Protein AF-A0A6N6W7Z0-F1 (afdb_monomer_lite)

Organism: NCBI:txid2599607

Structure (mmCIF, N/CA/C/O backbone):
data_AF-A0A6N6W7Z0-F1
#
_entry.id   AF-A0A6N6W7Z0-F1
#
loop_
_atom_site.group_PDB
_atom_site.id
_atom_site.type_symbol
_atom_site.label_atom_id
_atom_site.label_alt_id
_atom_site.label_comp_id
_atom_site.label_asym_id
_atom_site.label_entity_id
_atom_site.label_seq_id
_atom_site.pdbx_PDB_ins_code
_atom_site.Cartn_x
_atom_site.Cartn_y
_atom_site.Cartn_z
_atom_site.occupancy
_atom_site.B_iso_or_equiv
_atom_site.auth_seq_id
_atom_site.auth_comp_id
_atom_site.auth_asym_id
_atom_site.auth_atom_id
_atom_site.pdbx_PDB_model_num
ATOM 1 N N . MET A 1 1 ? -0.219 -45.481 53.155 1.00 42.88 1 MET A N 1
ATOM 2 C CA . MET A 1 1 ? -0.085 -44.015 53.021 1.00 42.88 1 MET A CA 1
ATOM 3 C C . MET A 1 1 ? 0.773 -43.697 51.810 1.00 42.88 1 MET A C 1
ATOM 5 O O . MET A 1 1 ? 1.970 -43.923 51.877 1.00 42.88 1 MET A O 1
ATOM 9 N N . LYS A 1 2 ? 0.144 -43.228 50.730 1.00 47.34 2 LYS A N 1
ATOM 10 C CA . LYS A 1 2 ? 0.457 -42.027 49.930 1.00 47.34 2 LYS A CA 1
ATOM 11 C C . LYS A 1 2 ? -0.094 -42.248 48.522 1.00 47.34 2 LYS A C 1
ATOM 13 O O . LYS A 1 2 ? 0.336 -43.153 47.821 1.00 47.34 2 LYS A O 1
ATOM 18 N N . ALA A 1 3 ? -1.111 -41.462 48.187 1.00 44.34 3 ALA A N 1
ATOM 19 C CA . ALA A 1 3 ? -1.613 -41.322 46.835 1.00 44.34 3 ALA A CA 1
ATOM 20 C C . ALA A 1 3 ? -0.655 -40.393 46.081 1.00 44.34 3 ALA A C 1
ATOM 22 O O . ALA A 1 3 ? -0.404 -39.279 46.545 1.00 44.34 3 ALA A O 1
ATOM 23 N N . ASP A 1 4 ? -0.119 -40.860 44.959 1.00 54.41 4 ASP A N 1
ATOM 24 C CA . ASP A 1 4 ? 0.516 -40.003 43.964 1.00 54.41 4 ASP A CA 1
ATOM 25 C C . ASP A 1 4 ? -0.598 -39.275 43.203 1.00 54.41 4 ASP A C 1
ATOM 27 O O . ASP A 1 4 ? -1.334 -39.867 42.414 1.00 54.41 4 ASP A O 1
ATOM 31 N N . LEU A 1 5 ? -0.780 -37.994 43.522 1.00 56.50 5 LEU A N 1
ATOM 32 C CA . LEU A 1 5 ? -1.650 -37.087 42.781 1.00 56.50 5 LEU A CA 1
ATOM 33 C C . LEU A 1 5 ? -0.845 -36.499 41.611 1.00 56.50 5 LEU A C 1
ATOM 35 O O . LEU A 1 5 ? 0.232 -35.952 41.858 1.00 56.50 5 LEU A O 1
ATOM 39 N N . PRO A 1 6 ? -1.337 -36.543 40.361 1.00 57.28 6 PRO A N 1
ATOM 40 C CA . PRO A 1 6 ? -0.697 -35.820 39.273 1.00 57.28 6 PRO A CA 1
ATOM 41 C C . PRO A 1 6 ? -0.892 -34.311 39.470 1.00 57.28 6 PRO A C 1
ATOM 43 O O . PRO A 1 6 ? -2.009 -33.827 39.662 1.00 57.28 6 PRO A O 1
ATOM 46 N N . VAL A 1 7 ? 0.215 -33.571 39.427 1.00 55.12 7 VAL A N 1
ATOM 47 C CA . VAL A 1 7 ? 0.229 -32.103 39.409 1.00 55.12 7 VAL A CA 1
ATOM 48 C C . VAL A 1 7 ? -0.523 -31.633 38.157 1.00 55.12 7 VAL A C 1
ATOM 50 O O . VAL A 1 7 ? -0.167 -32.072 37.060 1.00 55.12 7 VAL A O 1
ATOM 53 N N . PRO A 1 8 ? -1.541 -30.759 38.258 1.00 47.25 8 PRO A N 1
ATOM 54 C CA . PRO A 1 8 ? -2.135 -30.176 37.068 1.00 47.25 8 PRO A CA 1
ATOM 55 C C . PRO A 1 8 ? -1.090 -29.280 36.402 1.00 47.25 8 PRO A C 1
ATOM 57 O O . PRO A 1 8 ? -0.586 -28.335 37.011 1.00 47.25 8 PRO A O 1
ATOM 60 N N . ALA A 1 9 ? -0.758 -29.593 35.149 1.00 52.84 9 ALA A N 1
ATOM 61 C CA . ALA A 1 9 ? -0.057 -28.670 34.275 1.00 52.84 9 ALA A CA 1
ATOM 62 C C . ALA A 1 9 ? -0.916 -27.407 34.166 1.00 52.84 9 ALA A C 1
ATOM 64 O O . ALA A 1 9 ? -1.976 -27.406 33.540 1.00 52.84 9 ALA A O 1
ATOM 65 N N . ILE A 1 10 ? -0.469 -26.354 34.838 1.00 54.09 10 ILE A N 1
ATOM 66 C CA . ILE A 1 10 ? -0.942 -24.994 34.634 1.00 54.09 10 ILE A CA 1
ATOM 67 C C . ILE A 1 10 ? -0.563 -24.665 33.193 1.00 54.09 10 ILE A C 1
ATOM 69 O O . ILE A 1 10 ? 0.588 -24.353 32.894 1.00 54.09 10 ILE A O 1
ATOM 73 N N . VAL A 1 11 ? -1.509 -24.853 32.276 1.00 46.56 11 VAL A N 1
ATOM 74 C CA . VAL A 1 11 ? -1.425 -24.225 30.967 1.00 46.56 11 VAL A CA 1
ATOM 75 C C . VAL A 1 11 ? -1.554 -22.739 31.240 1.00 46.56 11 VAL A C 1
ATOM 77 O O . VAL A 1 11 ? -2.621 -22.237 31.584 1.00 46.56 11 VAL A O 1
ATOM 80 N N . ASP A 1 12 ? -0.407 -22.075 31.211 1.00 39.47 12 ASP A N 1
ATOM 81 C CA . ASP A 1 12 ? -0.301 -20.632 31.191 1.00 39.47 12 ASP A CA 1
ATOM 82 C C . ASP A 1 12 ? -1.068 -20.170 29.947 1.00 39.47 12 ASP A C 1
ATOM 84 O O . ASP A 1 12 ? -0.579 -20.229 28.818 1.00 39.47 12 ASP A O 1
ATOM 88 N N . ALA A 1 13 ? -2.342 -19.833 30.141 1.00 47.28 13 ALA A N 1
ATOM 89 C CA . ALA A 1 13 ? -3.133 -19.107 29.170 1.00 47.28 13 ALA A CA 1
ATOM 90 C C . ALA A 1 13 ? -2.624 -17.662 29.178 1.00 47.28 13 ALA A C 1
ATOM 92 O O . ALA A 1 13 ? -3.323 -16.740 29.596 1.00 47.28 13 ALA A O 1
ATOM 93 N N . ALA A 1 14 ? -1.373 -17.485 28.752 1.00 44.75 14 ALA A N 1
ATOM 94 C CA . ALA A 1 14 ? -0.861 -16.215 28.297 1.00 44.75 14 ALA A CA 1
ATOM 95 C C . ALA A 1 14 ? -1.658 -15.872 27.043 1.00 44.75 14 ALA A C 1
ATOM 97 O O . ALA A 1 14 ? -1.365 -16.364 25.957 1.00 44.75 14 ALA A O 1
ATOM 98 N N . ASP A 1 15 ? -2.748 -15.145 27.272 1.00 39.59 15 ASP A N 1
ATOM 99 C CA . ASP A 1 15 ? -3.367 -14.159 26.398 1.00 39.59 15 ASP A CA 1
ATOM 100 C C . ASP A 1 15 ? -2.812 -14.159 24.967 1.00 39.59 15 ASP A C 1
ATOM 102 O O . ASP A 1 15 ? -2.073 -13.273 24.542 1.00 39.59 15 ASP A O 1
ATOM 106 N N . ALA A 1 16 ? -3.175 -15.186 24.200 1.00 44.44 16 ALA A N 1
ATOM 107 C CA . ALA A 1 16 ? -3.047 -15.165 22.759 1.00 44.44 16 ALA A CA 1
ATOM 108 C C . ALA A 1 16 ? -4.208 -14.318 22.238 1.00 44.44 16 ALA A C 1
ATOM 110 O O . ALA A 1 16 ? -5.129 -14.824 21.593 1.00 44.44 16 ALA A O 1
ATOM 111 N N . THR A 1 17 ? -4.178 -13.018 22.542 1.00 43.62 17 THR A N 1
ATOM 112 C CA . THR A 1 17 ? -4.801 -12.049 21.653 1.00 43.62 17 THR A CA 1
ATOM 113 C C . THR A 1 17 ? -4.109 -12.283 20.319 1.00 43.62 17 THR A C 1
ATOM 115 O O . THR A 1 17 ? -2.915 -12.035 20.173 1.00 43.62 17 THR A O 1
ATOM 118 N N . ASP A 1 18 ? -4.810 -12.938 19.400 1.00 45.53 18 ASP A N 1
ATOM 119 C CA . ASP A 1 18 ? -4.287 -13.326 18.101 1.00 45.53 18 ASP A CA 1
ATOM 120 C C . ASP A 1 1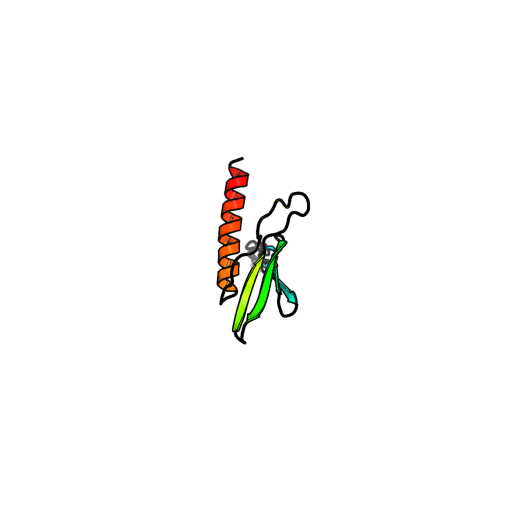8 ? -3.924 -12.053 17.321 1.00 45.53 18 ASP A C 1
ATOM 122 O O . ASP A 1 18 ? -4.719 -11.519 16.548 1.00 45.53 18 ASP A O 1
ATOM 126 N N . ASP A 1 19 ? -2.693 -11.566 17.519 1.00 52.59 19 ASP A N 1
ATOM 127 C CA . ASP A 1 19 ? -2.089 -10.402 16.852 1.00 52.59 19 ASP A CA 1
ATOM 128 C C . ASP A 1 19 ? -2.167 -10.503 15.322 1.00 52.59 19 ASP A C 1
ATOM 130 O O . ASP A 1 19 ? -1.876 -9.556 14.594 1.00 52.59 19 ASP A O 1
ATOM 134 N N . SER A 1 20 ? -2.538 -11.670 14.797 1.00 53.47 20 SER A N 1
ATOM 135 C CA . SER A 1 20 ? -2.837 -11.912 13.392 1.00 53.47 20 SER A CA 1
ATOM 136 C C . SER A 1 20 ? -3.928 -10.996 12.835 1.00 53.47 20 SER A C 1
ATOM 138 O O . SER A 1 20 ? -3.904 -10.718 11.636 1.00 53.47 20 SER A O 1
ATOM 140 N N . GLN A 1 21 ? -4.817 -10.457 13.678 1.00 57.94 21 GLN A N 1
ATOM 141 C CA . GLN A 1 21 ? -5.818 -9.460 13.272 1.00 57.94 21 GLN A CA 1
ATOM 142 C C . GLN A 1 21 ? -5.233 -8.069 12.973 1.00 57.94 21 GLN A C 1
ATOM 144 O O . GLN A 1 21 ? -5.910 -7.254 12.357 1.00 57.94 21 GLN A O 1
ATOM 149 N N . CYS A 1 22 ? -3.976 -7.805 13.341 1.00 72.62 22 CYS A N 1
ATOM 150 C CA . CYS A 1 22 ? -3.275 -6.544 13.065 1.00 72.62 22 CYS A CA 1
ATOM 151 C C . CYS A 1 22 ? -2.063 -6.741 12.134 1.00 72.62 22 CYS A C 1
ATOM 153 O O . CYS A 1 22 ? -1.167 -5.898 12.068 1.00 72.62 22 CYS A O 1
ATOM 155 N N . LYS A 1 23 ? -1.984 -7.876 11.423 1.00 87.25 23 LYS A N 1
ATOM 156 C CA . LYS A 1 23 ? -0.876 -8.171 10.502 1.00 87.25 23 LYS A CA 1
ATOM 157 C C . LYS A 1 23 ? -1.246 -7.834 9.064 1.00 87.25 23 LYS A C 1
ATOM 159 O O . LYS A 1 23 ? -2.339 -8.132 8.588 1.00 87.25 23 LYS A O 1
ATOM 164 N N . TRP A 1 24 ? -0.276 -7.276 8.344 1.00 94.06 24 TRP A N 1
ATOM 165 C CA . TRP A 1 24 ? -0.336 -7.139 6.892 1.00 94.06 24 TRP A CA 1
ATOM 166 C C . TRP A 1 24 ? -0.424 -8.513 6.228 1.00 94.06 24 TRP A C 1
ATOM 168 O O . TRP A 1 24 ? 0.332 -9.426 6.565 1.00 94.06 24 TRP A O 1
ATOM 178 N N . ARG A 1 25 ? -1.328 -8.648 5.258 1.00 94.56 25 ARG A N 1
ATOM 179 C CA . ARG A 1 25 ? -1.565 -9.883 4.507 1.00 94.56 25 ARG A CA 1
ATOM 180 C C . ARG A 1 25 ? -1.324 -9.663 3.014 1.00 94.56 25 ARG A C 1
ATOM 182 O O . ARG A 1 25 ? -1.683 -8.601 2.514 1.00 94.56 25 ARG A O 1
ATOM 189 N N . PRO A 1 26 ? -0.781 -10.644 2.279 1.00 94.50 26 PRO A N 1
ATOM 190 C CA . PRO A 1 26 ? -0.727 -10.589 0.821 1.00 94.50 26 PRO A CA 1
ATOM 191 C C . PRO A 1 26 ? -2.112 -10.427 0.189 1.00 94.50 26 PRO A C 1
ATOM 193 O O . PRO A 1 26 ? -3.064 -11.102 0.580 1.00 94.50 26 PRO A O 1
ATOM 196 N N . SER A 1 27 ? -2.197 -9.559 -0.817 1.00 91.38 27 SER A N 1
ATOM 197 C CA . SER A 1 27 ? -3.358 -9.357 -1.689 1.00 91.38 27 SER A CA 1
ATOM 198 C C . SER A 1 27 ? -2.930 -9.545 -3.146 1.00 91.38 27 SER A C 1
ATOM 200 O O . SER A 1 27 ? -3.082 -8.655 -3.983 1.00 91.38 27 SER A O 1
ATOM 202 N N . GLY A 1 28 ? -2.331 -10.705 -3.420 1.00 91.12 28 GLY A N 1
ATOM 203 C CA . GLY A 1 28 ? -1.676 -11.034 -4.687 1.00 91.12 28 GLY A CA 1
ATOM 204 C C . GLY A 1 28 ? -0.173 -10.749 -4.677 1.00 91.12 28 GLY A C 1
ATOM 205 O O . GLY A 1 28 ? 0.407 -10.411 -3.646 1.00 91.12 28 GLY A O 1
ATOM 206 N N . ASP A 1 29 ? 0.452 -10.877 -5.846 1.00 89.94 29 ASP A N 1
ATOM 207 C CA . ASP A 1 29 ? 1.916 -10.822 -5.998 1.00 89.94 29 ASP A CA 1
ATOM 208 C C . ASP A 1 29 ? 2.508 -9.416 -5.803 1.00 89.94 29 ASP A C 1
ATOM 210 O O . ASP A 1 29 ? 3.699 -9.252 -5.525 1.00 89.94 29 ASP A O 1
ATOM 214 N N . PHE A 1 30 ? 1.664 -8.391 -5.927 1.00 92.81 30 PHE A N 1
ATOM 215 C CA . PHE A 1 30 ? 2.060 -6.983 -5.960 1.00 92.81 30 PHE A CA 1
ATOM 216 C C . PHE A 1 30 ? 1.400 -6.146 -4.863 1.00 92.81 30 PHE A C 1
ATOM 218 O O . PHE A 1 30 ? 1.411 -4.920 -4.941 1.00 92.81 30 PHE A O 1
ATOM 225 N N . GLY A 1 31 ? 0.801 -6.776 -3.850 1.00 93.69 31 GLY A N 1
ATOM 226 C CA . GLY A 1 31 ? -0.010 -6.055 -2.876 1.00 93.69 31 GLY A CA 1
ATOM 227 C C . GLY A 1 31 ? 0.017 -6.650 -1.478 1.00 93.69 31 GLY A C 1
ATOM 228 O O . GLY A 1 31 ? 0.028 -7.867 -1.302 1.00 93.69 31 GLY A O 1
ATOM 229 N N . LEU A 1 32 ? -0.042 -5.776 -0.479 1.00 96.00 32 LEU A N 1
ATOM 230 C CA . LEU A 1 32 ? -0.377 -6.112 0.899 1.00 96.00 32 LEU A CA 1
ATOM 231 C C . LEU A 1 32 ? -1.622 -5.334 1.323 1.00 96.00 32 LEU A C 1
ATOM 233 O O . LEU A 1 32 ? -1.818 -4.194 0.912 1.00 96.00 32 LEU A O 1
ATOM 237 N N . VAL A 1 33 ? -2.439 -5.934 2.178 1.00 93.88 33 VAL A N 1
ATOM 238 C CA . VAL A 1 33 ? -3.623 -5.322 2.786 1.00 93.88 33 VAL A CA 1
ATOM 239 C C . VAL A 1 33 ? -3.532 -5.432 4.301 1.00 93.88 33 VAL A C 1
ATOM 241 O O . VAL A 1 33 ? -3.099 -6.458 4.832 1.00 93.88 33 VAL A O 1
ATOM 244 N N . HIS A 1 34 ? -3.926 -4.374 4.996 1.00 92.38 34 HIS A N 1
ATOM 245 C CA . HIS A 1 34 ? -4.062 -4.356 6.444 1.00 92.38 34 HIS A CA 1
ATOM 246 C C . HIS A 1 34 ? -5.550 -4.432 6.824 1.00 92.38 34 HIS A C 1
ATOM 248 O O . HIS A 1 34 ? -6.382 -3.854 6.121 1.00 92.38 34 HIS A O 1
ATOM 254 N N . PRO A 1 35 ? -5.920 -5.094 7.933 1.00 89.00 35 PRO A N 1
ATOM 255 C CA . PRO A 1 35 ? -7.318 -5.195 8.365 1.00 89.00 35 PRO A CA 1
ATOM 256 C C . PRO A 1 35 ? -8.024 -3.854 8.624 1.00 89.00 35 PRO A C 1
ATOM 258 O O . PRO A 1 35 ? -9.244 -3.792 8.524 1.00 89.00 35 PRO A O 1
ATOM 261 N N . SER A 1 36 ? -7.280 -2.766 8.855 1.00 84.81 36 SER A N 1
ATOM 262 C CA . SER A 1 36 ? -7.825 -1.395 8.925 1.00 84.81 36 SER A CA 1
ATOM 263 C C . SER A 1 36 ? -8.176 -0.775 7.559 1.00 84.81 36 SER A C 1
ATOM 265 O O . SER A 1 36 ? -8.512 0.402 7.492 1.00 84.81 36 SER A O 1
ATOM 267 N N . GLY A 1 37 ? -8.073 -1.528 6.459 1.00 88.12 37 GLY A N 1
ATOM 268 C CA . GLY A 1 37 ? -8.418 -1.071 5.106 1.00 88.12 37 GLY A CA 1
ATOM 269 C C . GLY A 1 37 ? -7.273 -0.412 4.331 1.00 88.12 37 GLY A C 1
ATOM 270 O O . GLY A 1 37 ? -7.443 -0.087 3.158 1.00 88.12 37 GLY A O 1
ATOM 271 N N . TRP A 1 38 ? -6.102 -0.246 4.948 1.00 92.00 38 TRP A N 1
ATOM 272 C CA . TRP A 1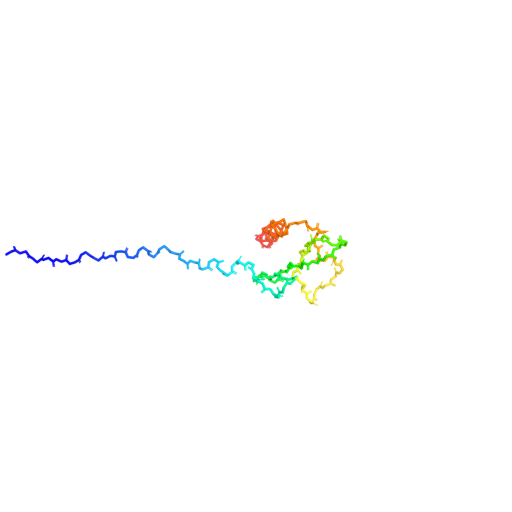 38 ? -4.910 0.285 4.284 1.00 92.00 38 TRP A CA 1
ATOM 273 C C . TRP A 1 38 ? -4.306 -0.746 3.333 1.00 92.00 38 TRP A C 1
ATOM 275 O O . TRP A 1 38 ? -4.354 -1.953 3.593 1.00 92.00 38 TRP A O 1
ATOM 285 N N . THR A 1 39 ? -3.681 -0.284 2.251 1.00 94.50 39 THR A N 1
ATOM 286 C CA . THR A 1 39 ? -3.026 -1.179 1.284 1.00 94.50 39 THR A CA 1
ATOM 287 C C . THR A 1 39 ? -1.617 -0.707 0.943 1.00 94.50 39 THR A C 1
ATOM 289 O O . THR A 1 39 ? -1.339 0.486 0.965 1.00 94.50 39 THR A O 1
ATOM 292 N N . ILE A 1 40 ? -0.703 -1.631 0.645 1.00 96.12 40 ILE A N 1
ATOM 293 C CA . ILE A 1 40 ? 0.617 -1.318 0.087 1.00 96.12 40 ILE A CA 1
ATOM 294 C C . ILE A 1 40 ? 0.707 -1.960 -1.291 1.00 96.12 40 ILE A C 1
ATOM 296 O O . ILE A 1 40 ? 0.632 -3.182 -1.399 1.00 96.12 40 ILE A O 1
ATOM 300 N N . ALA A 1 41 ? 0.905 -1.155 -2.330 1.00 95.69 41 ALA A N 1
ATOM 301 C CA . ALA A 1 41 ? 1.162 -1.624 -3.686 1.00 95.69 41 ALA A CA 1
ATOM 302 C C . ALA A 1 41 ? 2.672 -1.701 -3.942 1.00 95.69 41 ALA A C 1
ATOM 304 O O . ALA A 1 41 ? 3.410 -0.788 -3.575 1.00 95.69 41 ALA A O 1
ATOM 305 N N . ARG A 1 42 ? 3.126 -2.764 -4.605 1.00 95.94 42 ARG A N 1
ATOM 306 C CA . ARG A 1 42 ? 4.501 -2.958 -5.075 1.00 95.94 42 ARG A CA 1
ATOM 307 C C . ARG A 1 42 ? 4.526 -2.857 -6.598 1.00 95.94 42 ARG A C 1
ATOM 309 O O . ARG A 1 42 ? 3.809 -3.583 -7.275 1.00 95.94 42 ARG A O 1
ATOM 316 N N . TYR A 1 43 ? 5.372 -1.993 -7.141 1.00 94.31 43 TYR A N 1
ATOM 317 C CA . TYR A 1 43 ? 5.481 -1.752 -8.583 1.00 94.31 43 TYR A CA 1
ATOM 318 C C . TYR A 1 43 ? 6.938 -1.516 -8.973 1.00 94.31 43 TYR A C 1
ATOM 320 O O . TYR A 1 43 ? 7.766 -1.186 -8.126 1.00 94.31 43 TYR A O 1
ATOM 328 N N . SER A 1 44 ? 7.263 -1.736 -10.245 1.00 93.75 44 SER A N 1
ATOM 329 C CA . SER A 1 44 ? 8.612 -1.528 -10.767 1.00 93.75 44 SER A CA 1
ATOM 330 C C . SER A 1 44 ? 8.681 -0.233 -11.573 1.00 93.75 44 SER A C 1
ATOM 332 O O . SER A 1 44 ? 7.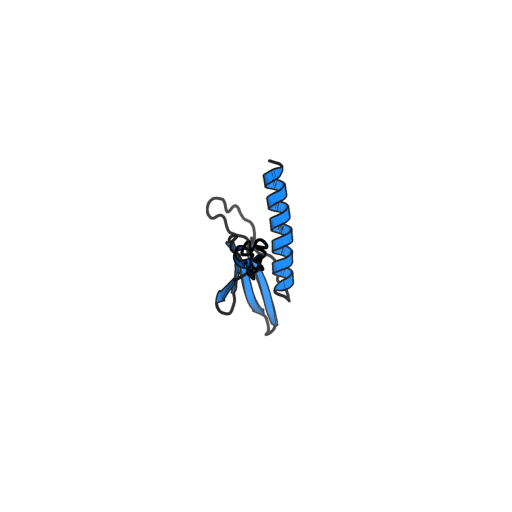780 0.059 -12.361 1.00 93.75 44 SER A O 1
ATOM 334 N N . VAL A 1 45 ? 9.747 0.538 -11.373 1.00 92.25 45 VAL A N 1
ATOM 335 C CA . VAL A 1 45 ? 10.103 1.717 -12.169 1.00 92.25 45 VAL A CA 1
ATOM 336 C C . VAL A 1 45 ? 11.557 1.546 -12.587 1.00 92.25 45 VAL A C 1
ATOM 338 O O . VAL A 1 45 ? 12.421 1.475 -11.722 1.00 92.25 45 VAL A O 1
ATOM 341 N N . TYR A 1 46 ? 11.827 1.456 -13.893 1.00 93.69 46 TYR A N 1
ATOM 342 C CA . TYR A 1 46 ? 13.174 1.184 -14.426 1.00 93.69 46 TYR A CA 1
ATOM 343 C C . TYR A 1 46 ? 13.858 -0.024 -13.756 1.00 93.69 46 TYR A C 1
ATOM 345 O O . TYR A 1 46 ? 14.987 0.075 -13.291 1.00 93.69 46 TYR A O 1
ATOM 353 N N . ASP A 1 47 ? 13.140 -1.148 -13.658 1.00 92.44 47 ASP A N 1
ATOM 354 C CA . ASP A 1 47 ? 13.581 -2.394 -13.007 1.00 92.44 47 ASP A CA 1
ATOM 355 C C . ASP A 1 47 ? 13.833 -2.302 -11.487 1.00 92.44 47 ASP A C 1
ATOM 357 O O . ASP A 1 47 ? 14.142 -3.306 -10.841 1.00 92.44 47 ASP A O 1
ATOM 361 N N . GLU A 1 48 ? 13.591 -1.147 -10.862 1.00 94.19 48 GLU A N 1
ATOM 362 C CA . GLU A 1 48 ? 13.658 -0.977 -9.411 1.00 94.19 48 GLU A CA 1
ATOM 363 C C . GLU A 1 48 ? 12.280 -1.150 -8.770 1.00 94.19 48 GLU A C 1
ATOM 365 O O . GLU A 1 48 ? 11.304 -0.503 -9.155 1.00 94.19 48 GLU A O 1
ATOM 370 N N . TRP A 1 49 ? 12.187 -2.017 -7.759 1.00 94.25 49 TRP A N 1
ATOM 371 C CA . TRP A 1 49 ? 10.955 -2.195 -6.991 1.00 94.25 49 TRP A CA 1
ATOM 372 C C . TRP A 1 49 ? 10.737 -1.035 -6.023 1.00 94.25 49 TRP A C 1
ATOM 374 O O . TRP A 1 49 ? 11.596 -0.738 -5.199 1.00 94.25 49 TRP A O 1
ATOM 384 N N . ARG A 1 50 ? 9.545 -0.444 -6.078 1.00 96.69 50 ARG A N 1
ATOM 385 C CA . ARG A 1 50 ? 9.073 0.614 -5.186 1.00 96.69 50 ARG A CA 1
ATOM 386 C C . ARG A 1 50 ? 7.741 0.214 -4.557 1.00 96.69 50 ARG A C 1
ATOM 388 O O . ARG A 1 50 ? 7.023 -0.651 -5.069 1.00 96.69 50 ARG A O 1
ATOM 395 N N . TYR A 1 51 ? 7.417 0.858 -3.444 1.00 96.56 51 TYR A N 1
ATOM 396 C CA . TYR A 1 51 ? 6.197 0.621 -2.683 1.00 96.56 51 TYR A CA 1
ATOM 397 C C . TYR A 1 51 ? 5.416 1.922 -2.497 1.00 96.56 51 TYR A C 1
ATOM 399 O O . TYR A 1 51 ? 6.005 2.970 -2.248 1.00 96.56 51 TYR A O 1
ATOM 407 N N . LEU A 1 52 ? 4.092 1.850 -2.592 1.00 96.06 52 LEU A N 1
ATOM 408 C CA . LEU A 1 52 ? 3.170 2.945 -2.284 1.00 96.06 52 LEU A CA 1
ATOM 409 C C . LEU A 1 52 ? 2.196 2.484 -1.207 1.00 96.06 52 LEU A C 1
ATOM 411 O O . LEU A 1 52 ? 1.610 1.412 -1.343 1.00 96.06 52 LEU A O 1
ATOM 415 N N . LEU A 1 53 ? 2.016 3.288 -0.164 1.00 95.38 53 LEU A N 1
ATOM 416 C CA . LEU A 1 53 ? 1.016 3.068 0.881 1.00 95.38 53 LEU A CA 1
ATOM 417 C C . LEU A 1 53 ? -0.249 3.847 0.526 1.00 95.38 53 LEU A C 1
ATOM 419 O O . LEU A 1 53 ? -0.146 5.035 0.262 1.00 95.38 53 LEU A O 1
ATOM 423 N N . TRP A 1 54 ? -1.416 3.219 0.574 1.00 92.38 54 TRP A N 1
ATOM 424 C CA . TRP A 1 54 ? -2.712 3.849 0.333 1.00 92.38 54 TRP A CA 1
ATOM 425 C C . TRP A 1 54 ? -3.549 3.867 1.605 1.00 92.38 54 TRP A C 1
ATOM 427 O O . TRP A 1 54 ? -3.704 2.826 2.258 1.00 92.38 54 TRP A O 1
ATOM 437 N N . GLU A 1 55 ? -4.104 5.035 1.920 1.00 89.25 55 GLU A N 1
ATOM 438 C CA . GLU A 1 55 ? -5.092 5.178 2.988 1.00 89.25 55 GLU A CA 1
ATOM 439 C C . GLU A 1 55 ? -6.432 4.533 2.581 1.00 89.25 55 GLU A C 1
ATOM 441 O O . GLU A 1 55 ? -6.725 4.405 1.383 1.00 89.25 55 GLU A O 1
ATOM 446 N N . PRO A 1 56 ? -7.270 4.113 3.546 1.00 84.12 56 PRO A N 1
ATOM 447 C CA . PRO A 1 56 ? -8.610 3.635 3.267 1.00 84.12 56 PRO A CA 1
ATOM 448 C C . PRO A 1 56 ? -9.441 4.800 2.732 1.00 84.12 56 PRO A C 1
ATOM 450 O O . PRO A 1 56 ? -9.758 5.739 3.458 1.00 84.12 56 PRO A O 1
ATOM 453 N N . ILE A 1 57 ? -9.825 4.721 1.460 1.00 68.06 57 ILE A N 1
ATOM 454 C CA . ILE A 1 57 ? -10.705 5.721 0.858 1.00 68.06 57 ILE A CA 1
ATOM 455 C C . ILE A 1 57 ? -12.100 5.558 1.457 1.00 68.06 57 ILE A C 1
ATOM 457 O O . ILE A 1 57 ? -12.831 4.631 1.087 1.00 68.06 57 ILE A O 1
ATOM 461 N N . ASP A 1 58 ? -12.504 6.490 2.322 1.00 64.56 58 ASP A N 1
ATOM 462 C CA . ASP A 1 58 ? -13.920 6.684 2.609 1.00 64.56 58 ASP A CA 1
ATOM 463 C 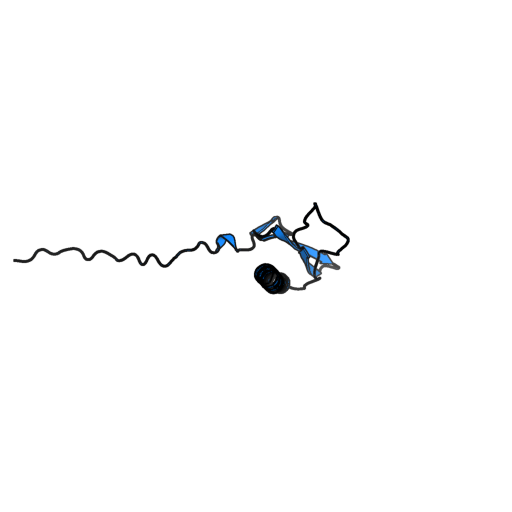C . ASP A 1 58 ? -14.596 7.238 1.347 1.00 64.56 58 ASP A C 1
ATOM 465 O O . ASP A 1 58 ? -14.489 8.413 0.980 1.00 64.56 58 ASP A O 1
ATOM 469 N N . ARG A 1 59 ? -15.282 6.342 0.634 1.00 53.31 59 ARG A N 1
ATOM 470 C CA . ARG A 1 59 ? -15.972 6.663 -0.620 1.00 53.31 59 ARG A CA 1
ATOM 471 C C . ARG A 1 59 ? -17.113 7.664 -0.429 1.00 53.31 59 ARG A C 1
ATOM 473 O O . ARG A 1 59 ? -17.579 8.211 -1.425 1.00 53.31 59 ARG A O 1
ATOM 480 N N . CYS A 1 60 ? -17.565 7.902 0.801 1.00 55.62 60 CYS A N 1
ATOM 481 C CA . CYS A 1 60 ? -18.672 8.808 1.096 1.00 55.62 60 CYS A CA 1
ATOM 482 C C . CYS A 1 60 ? -18.226 10.266 1.292 1.00 55.62 60 CYS A C 1
ATOM 484 O O . CYS A 1 60 ? -19.060 11.164 1.198 1.00 55.62 60 CYS A O 1
ATOM 486 N N . THR A 1 61 ? -16.936 10.518 1.537 1.00 54.81 61 THR A N 1
ATOM 487 C CA . THR A 1 61 ? -16.425 11.837 1.957 1.00 54.81 61 THR A CA 1
ATOM 488 C C . THR A 1 61 ? -15.214 12.322 1.158 1.00 54.81 61 THR A C 1
ATOM 490 O O . THR A 1 61 ? -14.619 13.327 1.535 1.00 54.81 61 THR A O 1
ATOM 493 N N . ALA A 1 62 ? -14.866 11.656 0.047 1.00 53.16 62 ALA A N 1
ATOM 494 C CA . ALA A 1 62 ? -13.655 11.883 -0.752 1.00 53.16 62 ALA A CA 1
ATOM 495 C C . ALA A 1 62 ? -13.549 13.296 -1.374 1.00 53.16 62 ALA A C 1
ATOM 497 O O . ALA A 1 62 ? -13.661 13.489 -2.585 1.00 53.16 62 ALA A O 1
ATOM 498 N N . ALA A 1 63 ? -13.286 14.300 -0.544 1.00 49.78 63 ALA A N 1
ATOM 499 C CA . ALA A 1 63 ? -12.862 15.624 -0.945 1.00 49.78 63 ALA A CA 1
ATOM 500 C C . ALA A 1 63 ? -11.334 15.608 -1.116 1.00 49.78 63 ALA A C 1
ATOM 502 O O . ALA A 1 63 ? -10.583 15.863 -0.184 1.00 49.78 63 ALA A O 1
ATOM 503 N N . ASN A 1 64 ? -10.891 15.305 -2.337 1.00 49.69 64 ASN A N 1
ATOM 504 C CA . ASN A 1 64 ? -9.627 15.772 -2.917 1.00 49.69 64 ASN A CA 1
ATOM 505 C C . ASN A 1 64 ? -8.348 15.635 -2.068 1.00 49.69 64 ASN A C 1
ATOM 507 O O . ASN A 1 64 ? -7.664 16.631 -1.825 1.00 49.69 64 ASN A O 1
ATOM 511 N N . SER A 1 65 ? -7.934 14.425 -1.706 1.00 49.94 65 SER A N 1
ATOM 512 C CA . SER A 1 65 ? -6.553 14.223 -1.260 1.00 49.94 65 SER A CA 1
ATOM 513 C C . SER A 1 65 ? -5.926 13.022 -1.953 1.00 49.94 65 SER A C 1
ATOM 515 O O . SER A 1 65 ? -6.547 11.974 -2.127 1.00 49.94 65 SER A O 1
ATOM 517 N N . ASN A 1 66 ? -4.685 13.200 -2.401 1.00 57.62 66 ASN A N 1
ATOM 518 C CA . ASN A 1 66 ? -3.801 12.112 -2.791 1.00 57.62 66 ASN A CA 1
ATOM 519 C C . ASN A 1 66 ? -3.614 11.207 -1.564 1.00 57.62 66 ASN A C 1
ATOM 521 O O . ASN A 1 66 ? -2.712 11.430 -0.767 1.00 57.62 66 ASN A O 1
ATOM 525 N N . GLN A 1 67 ? -4.486 10.213 -1.397 1.00 79.62 67 GLN A N 1
ATOM 526 C CA . GLN A 1 67 ? -4.481 9.269 -0.272 1.00 79.62 67 GLN A CA 1
ATOM 527 C C . GLN A 1 67 ? -3.404 8.190 -0.433 1.00 79.62 67 GLN A C 1
ATOM 529 O O . GLN A 1 67 ? -3.612 7.029 -0.086 1.00 79.62 67 GLN A O 1
ATOM 534 N N . PHE A 1 68 ? -2.260 8.553 -1.012 1.00 86.81 68 PHE A N 1
ATOM 535 C CA . PHE A 1 68 ? -1.126 7.658 -1.136 1.00 86.81 68 PHE A CA 1
ATOM 536 C C . PHE A 1 68 ? 0.165 8.325 -0.687 1.00 86.81 68 PHE A C 1
ATOM 538 O O . PHE A 1 68 ? 0.388 9.515 -0.900 1.00 86.81 68 PHE A O 1
ATOM 545 N N . HIS A 1 69 ? 1.041 7.512 -0.114 1.00 91.06 69 HIS A N 1
ATOM 546 C CA . HIS A 1 69 ? 2.334 7.908 0.417 1.00 91.06 69 HIS A CA 1
ATOM 547 C C . HIS A 1 69 ? 3.441 7.110 -0.258 1.00 91.06 69 HIS A C 1
ATOM 549 O O . HIS A 1 69 ? 3.276 5.919 -0.539 1.00 91.06 69 HIS A O 1
ATOM 555 N N . GLY A 1 70 ? 4.579 7.765 -0.475 1.00 90.50 70 GLY A N 1
ATOM 556 C CA . GLY A 1 70 ? 5.767 7.187 -1.098 1.00 90.50 70 GLY A CA 1
ATOM 557 C C . GLY A 1 70 ? 6.211 7.957 -2.350 1.00 90.50 70 GLY A C 1
ATOM 558 O O . GLY A 1 70 ? 5.828 9.117 -2.520 1.00 90.50 70 GLY A O 1
ATOM 559 N N . PRO A 1 71 ? 7.016 7.333 -3.231 1.00 94.00 71 PRO A N 1
ATOM 560 C CA . PRO A 1 71 ? 7.475 5.939 -3.184 1.00 94.00 71 PRO A CA 1
ATOM 561 C C . PRO A 1 71 ? 8.375 5.616 -1.984 1.00 94.00 71 PRO A C 1
ATOM 563 O O . PRO A 1 71 ? 9.115 6.471 -1.508 1.00 94.00 71 PRO A O 1
ATOM 566 N N . PHE A 1 72 ? 8.359 4.355 -1.555 1.00 95.25 72 PHE A N 1
ATOM 567 C CA . PHE A 1 72 ? 9.331 3.778 -0.625 1.00 95.25 72 PHE A CA 1
ATOM 568 C C . PHE A 1 72 ? 10.185 2.725 -1.327 1.00 95.25 72 PHE A C 1
ATOM 570 O O . PHE A 1 72 ? 9.684 1.971 -2.162 1.00 95.25 72 PHE A O 1
ATOM 577 N N . ASP A 1 73 ? 11.449 2.617 -0.928 1.00 95.81 73 ASP A N 1
ATOM 578 C CA . ASP A 1 73 ? 12.366 1.575 -1.417 1.00 95.81 73 ASP A CA 1
ATOM 579 C C . ASP A 1 73 ? 12.161 0.245 -0.685 1.00 95.81 73 ASP A C 1
ATOM 581 O O . ASP A 1 73 ? 12.497 -0.829 -1.187 1.00 95.81 73 ASP A O 1
ATOM 585 N N . ASN A 1 74 ? 11.573 0.305 0.512 1.00 93.75 74 ASN A N 1
ATOM 586 C CA . ASN A 1 74 ? 11.321 -0.846 1.358 1.00 93.75 74 ASN A CA 1
ATOM 587 C C . ASN A 1 74 ? 9.886 -0.831 1.891 1.00 93.75 74 ASN A C 1
ATOM 589 O O . ASN A 1 74 ? 9.394 0.169 2.410 1.00 93.75 74 ASN A O 1
ATOM 593 N N . VAL A 1 75 ? 9.239 -1.994 1.846 1.00 94.44 75 VAL A N 1
ATOM 594 C CA . VAL A 1 75 ? 7.905 -2.213 2.413 1.00 94.44 75 VAL A CA 1
ATOM 595 C C . VAL A 1 75 ? 7.822 -1.850 3.904 1.00 94.44 75 VAL A C 1
ATOM 597 O O . VAL A 1 75 ? 6.781 -1.402 4.378 1.00 94.44 75 VAL A O 1
ATOM 600 N N . ARG A 1 76 ? 8.920 -2.001 4.656 1.00 95.38 76 ARG A N 1
ATOM 601 C CA . ARG A 1 76 ? 8.977 -1.695 6.090 1.00 95.38 76 ARG A CA 1
ATOM 602 C C . ARG A 1 76 ? 8.763 -0.207 6.374 1.00 95.38 76 ARG A C 1
ATOM 604 O O . ARG A 1 76 ? 8.161 0.111 7.396 1.00 95.38 76 ARG A O 1
ATOM 611 N N . ASP A 1 77 ? 9.198 0.678 5.482 1.00 96.12 77 ASP A N 1
ATOM 612 C CA . ASP A 1 77 ? 9.024 2.123 5.659 1.00 96.12 77 ASP A CA 1
ATOM 613 C C . ASP A 1 77 ? 7.559 2.524 5.462 1.00 96.12 77 ASP A C 1
ATOM 615 O O . ASP A 1 77 ? 7.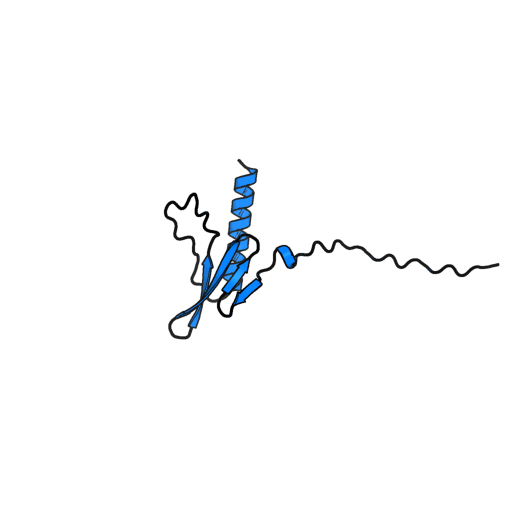011 3.267 6.275 1.00 96.12 77 ASP A O 1
ATOM 619 N N . ALA A 1 78 ? 6.883 1.920 4.480 1.00 95.50 78 ALA A N 1
ATOM 620 C CA . ALA A 1 78 ? 5.437 2.050 4.308 1.00 95.50 78 ALA A CA 1
ATOM 621 C C . ALA A 1 78 ? 4.665 1.542 5.544 1.00 95.50 78 ALA A C 1
ATOM 623 O O . ALA A 1 78 ? 3.762 2.210 6.043 1.00 95.50 78 ALA A O 1
ATOM 624 N N . MET A 1 79 ? 5.048 0.383 6.094 1.00 94.69 79 MET A N 1
ATOM 625 C CA . MET A 1 79 ? 4.424 -0.161 7.309 1.00 94.69 79 MET A CA 1
ATOM 626 C C . MET A 1 79 ? 4.668 0.711 8.548 1.00 94.69 79 MET A C 1
ATOM 628 O O . MET A 1 79 ? 3.789 0.813 9.409 1.00 94.69 79 MET A O 1
ATOM 632 N N . ARG A 1 80 ? 5.854 1.324 8.659 1.00 94.31 80 ARG A N 1
ATOM 633 C CA . ARG A 1 80 ? 6.179 2.261 9.739 1.00 94.31 80 ARG A CA 1
ATOM 634 C C . ARG A 1 80 ? 5.316 3.513 9.638 1.00 94.31 80 ARG A C 1
ATOM 636 O O . ARG A 1 80 ? 4.694 3.874 10.630 1.00 94.31 80 ARG A O 1
ATOM 643 N N . LEU A 1 81 ? 5.208 4.104 8.446 1.00 93.19 81 LEU A N 1
ATOM 644 C CA . LEU A 1 81 ? 4.360 5.275 8.240 1.00 93.19 81 LEU A CA 1
ATOM 645 C C . LEU A 1 81 ? 2.887 4.977 8.557 1.00 93.19 81 LEU A C 1
ATOM 647 O O . LEU A 1 81 ? 2.245 5.782 9.218 1.00 93.19 81 LEU A O 1
ATOM 651 N N . HIS A 1 82 ? 2.366 3.806 8.175 1.00 92.25 82 HIS A N 1
ATOM 652 C CA . HIS A 1 82 ? 1.021 3.376 8.580 1.00 92.25 82 HIS A CA 1
ATOM 653 C C . HIS A 1 82 ? 0.837 3.398 10.104 1.00 92.25 82 HIS A C 1
ATOM 655 O O . HIS A 1 82 ? -0.170 3.909 10.592 1.00 92.25 82 HIS A O 1
ATOM 661 N N . ARG A 1 83 ? 1.799 2.856 10.866 1.00 90.50 83 ARG A N 1
ATOM 662 C CA . ARG A 1 83 ? 1.736 2.858 12.337 1.00 90.50 83 ARG A CA 1
ATOM 663 C C . ARG A 1 83 ? 1.699 4.283 12.882 1.00 90.50 83 ARG A C 1
ATOM 665 O O . ARG A 1 83 ? 0.902 4.569 13.769 1.00 90.50 83 ARG A O 1
ATOM 672 N N . ASP A 1 84 ? 2.542 5.155 12.344 1.00 89.75 84 ASP A N 1
ATOM 673 C CA . ASP A 1 84 ? 2.613 6.541 12.788 1.00 89.75 84 ASP A CA 1
ATOM 674 C C . ASP A 1 84 ? 1.293 7.267 12.471 1.00 89.75 84 ASP A C 1
ATOM 676 O O . ASP A 1 84 ? 0.686 7.836 13.373 1.00 89.75 84 ASP A O 1
ATOM 680 N N . LEU A 1 85 ? 0.776 7.178 11.242 1.00 88.06 85 LEU A N 1
ATOM 681 C CA . LEU A 1 85 ? -0.482 7.826 10.839 1.00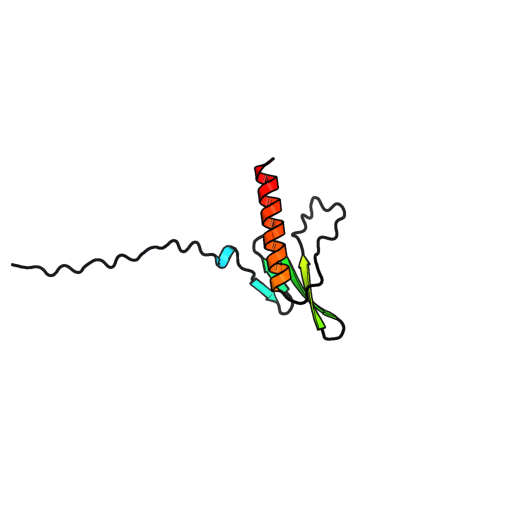 88.06 85 LEU A CA 1
ATOM 682 C C . LEU A 1 85 ? -1.695 7.315 11.629 1.00 88.06 85 LEU A C 1
ATOM 684 O O . LEU A 1 85 ? -2.502 8.112 12.102 1.00 88.06 85 LEU A O 1
ATOM 688 N N . THR A 1 86 ? -1.807 6.002 11.838 1.00 83.88 86 THR A N 1
ATOM 689 C CA . THR A 1 86 ? -2.915 5.419 12.618 1.00 83.88 86 THR A CA 1
ATOM 690 C C . THR A 1 86 ? -2.863 5.798 14.096 1.00 83.88 86 THR A C 1
ATOM 692 O O . THR A 1 86 ? -3.912 6.052 14.683 1.00 83.88 86 THR A O 1
ATOM 695 N N . ALA A 1 87 ? -1.671 5.933 14.688 1.00 83.00 87 ALA A N 1
ATOM 696 C CA . ALA A 1 87 ? -1.535 6.443 16.051 1.00 83.00 87 ALA A CA 1
ATOM 697 C C . ALA A 1 87 ? -2.012 7.903 16.173 1.00 83.00 87 ALA A C 1
ATOM 699 O O . ALA A 1 87 ? -2.679 8.246 17.147 1.00 83.00 87 ALA A O 1
ATOM 700 N N . HIS A 1 88 ? -1.716 8.752 15.181 1.00 73.19 88 HIS A N 1
ATOM 701 C CA . HIS A 1 88 ? -2.183 10.144 15.172 1.00 73.19 88 HIS A CA 1
ATOM 702 C C . HIS A 1 88 ? -3.705 10.240 15.004 1.00 73.19 88 HIS A C 1
ATOM 704 O O . HIS A 1 88 ? -4.341 11.020 15.710 1.00 73.19 88 HIS A O 1
ATOM 710 N N . LEU A 1 89 ? -4.297 9.432 14.117 1.00 74.19 89 LEU A N 1
ATOM 711 C CA . LEU A 1 89 ? -5.752 9.378 13.932 1.00 74.19 89 LEU A CA 1
ATOM 712 C C . LEU A 1 89 ? -6.462 8.953 15.222 1.00 74.19 89 LEU A C 1
ATOM 714 O O . LEU A 1 89 ? -7.393 9.620 15.666 1.00 74.19 89 LEU A O 1
ATOM 718 N N . GLN A 1 90 ? -5.954 7.914 15.887 1.00 73.94 90 GLN A N 1
ATOM 719 C CA . GLN A 1 90 ? -6.521 7.437 17.145 1.00 73.94 90 GLN A CA 1
ATOM 720 C C . GLN A 1 90 ? -6.442 8.497 18.260 1.00 73.94 90 GLN A C 1
ATOM 722 O O . GLN A 1 90 ? -7.364 8.629 19.062 1.00 73.94 90 GLN A O 1
ATOM 727 N N . GLN A 1 91 ? -5.366 9.290 18.307 1.00 72.00 91 GLN A N 1
ATOM 728 C CA . GLN A 1 91 ? -5.252 10.410 19.249 1.00 72.00 91 GLN A CA 1
ATOM 729 C C . GLN A 1 91 ? -6.262 11.529 18.963 1.00 72.00 91 GLN A C 1
ATOM 731 O O . GLN A 1 91 ? -6.787 12.119 19.905 1.00 72.00 91 GLN A O 1
ATOM 736 N N . GLN A 1 92 ? -6.539 11.824 17.690 1.00 70.19 92 GLN A N 1
ATOM 737 C CA . GLN A 1 92 ? -7.531 12.832 17.305 1.00 70.19 92 GLN A CA 1
ATOM 738 C C . GLN A 1 92 ? -8.951 12.404 17.684 1.00 70.19 92 GLN A C 1
ATOM 740 O O . GLN A 1 92 ? -9.700 13.218 18.215 1.00 70.19 92 GLN A O 1
ATOM 745 N N . GLU A 1 93 ? -9.300 11.132 17.479 1.00 69.69 93 GLU A N 1
ATOM 746 C CA . GLU A 1 93 ? -10.606 10.583 17.865 1.00 69.69 93 GLU A CA 1
ATOM 747 C C . GLU A 1 93 ? -10.834 10.605 19.383 1.00 69.69 93 GLU A C 1
ATOM 749 O O . GLU A 1 93 ? -11.950 10.838 19.828 1.00 69.69 93 GLU A O 1
ATOM 754 N N . MET A 1 94 ? -9.790 10.400 20.195 1.00 69.81 94 MET A N 1
ATOM 755 C CA . MET A 1 94 ? -9.898 10.466 21.663 1.00 69.81 94 MET A CA 1
ATOM 756 C C . MET A 1 94 ? -10.011 11.894 22.215 1.00 69.81 94 MET A C 1
ATOM 758 O O . MET A 1 94 ? -10.380 12.071 23.376 1.00 69.81 94 MET A O 1
ATOM 762 N N . ALA A 1 95 ? -9.629 12.900 21.428 1.00 63.62 95 ALA A N 1
ATOM 763 C CA . ALA A 1 95 ? -9.648 14.306 21.824 1.00 63.62 95 ALA A CA 1
ATOM 764 C C . ALA A 1 95 ? -10.907 15.061 21.353 1.00 63.62 95 ALA A C 1
ATOM 766 O O . ALA A 1 95 ? -11.057 16.237 21.696 1.00 63.62 95 ALA A O 1
ATOM 767 N N . ALA A 1 96 ? -11.766 14.410 20.562 1.00 55.34 96 ALA A N 1
ATOM 768 C CA . ALA A 1 96 ? -13.026 14.935 20.032 1.00 55.34 96 ALA A CA 1
ATOM 769 C C . ALA A 1 96 ? -14.224 14.521 20.901 1.00 55.34 96 ALA A C 1
ATOM 771 O O . ALA A 1 96 ? -15.162 15.344 21.011 1.00 55.34 96 ALA A O 1
#

Radius of gyration: 21.64 Å; chains: 1; bounding box: 32×60×67 Å

Sequence (96 aa):
MKADLPVPAIVDAADATDDSQCKWRPSGDFGLVHPSGWTIARYSVYDEWRYLLWEPIDRCTAANSNQFHGPFDNVRDAMRLHRDLTAHLQQQEMAA

Foldseek 3Di:
DDDDDDDPPPPPPPDPPVCVLQDWDDPPPFKTAGNQQKIKGWDDDPNQIWIKIADRDPPVDPDDDPRIDDRDSDPVVSVVVVVVVVVVVVVVVVVD

Secondary structure (DSSP, 8-state):
----PPPP----------GGGGS-EE-STTEEE-TTS-EEEEEEETTEEEEEEE----TTT--S---EEEEESSHHHHHHHHHHHHHHHHHHHHT-

pLDDT: mean 76.56, std 19.5, range [39.47, 96.69]